Protein AF-A0A0D1YBS2-F1 (afdb_monomer_lite)

Foldseek 3Di:
DDDPPPVQVVQQVVCVVVVHDRDDPVSVCCVQQAAPDDDDALVVLVVVLVVCQVPDDDPDPDPTDDLVRSLVVSVVVQVVSCVRHVDHDDVVSNVVSNPPPPPPDD

pLDDT: mean 77.14, std 15.77, range [35.41, 92.44]

Radius of gyration: 16.99 Å; chains: 1; bounding box: 41×31×46 Å

Structure (mmCIF, N/CA/C/O backbone):
data_AF-A0A0D1YBS2-F1
#
_entry.id   AF-A0A0D1YBS2-F1
#
loop_
_atom_site.group_PDB
_atom_site.id
_atom_site.type_symbol
_atom_site.label_atom_id
_atom_site.label_alt_id
_atom_site.label_comp_id
_atom_site.label_asym_id
_atom_site.label_entity_id
_atom_site.label_seq_id
_atom_site.pdbx_PDB_ins_code
_atom_site.Cartn_x
_atom_site.Cartn_y
_atom_site.Cartn_z
_atom_site.occupancy
_atom_site.B_iso_or_equiv
_atom_site.auth_seq_id
_atom_site.auth_comp_id
_atom_site.auth_asym_id
_atom_site.auth_atom_id
_atom_site.pdbx_PDB_model_num
ATOM 1 N N . MET A 1 1 ? 20.495 -3.369 16.443 1.00 35.50 1 MET A N 1
ATOM 2 C CA . MET A 1 1 ? 19.703 -4.305 15.624 1.00 35.50 1 MET A CA 1
ATOM 3 C C . MET A 1 1 ? 18.260 -4.070 16.032 1.00 35.50 1 MET A C 1
ATOM 5 O O . MET A 1 1 ? 17.973 -4.199 17.212 1.00 35.50 1 MET A O 1
ATOM 9 N N . ARG A 1 2 ? 17.432 -3.505 15.147 1.00 39.69 2 ARG A N 1
ATOM 10 C CA . ARG A 1 2 ? 16.017 -3.227 15.431 1.00 39.69 2 ARG A CA 1
ATOM 11 C C . ARG A 1 2 ? 15.256 -4.412 14.843 1.00 39.69 2 ARG A C 1
ATOM 13 O O . ARG A 1 2 ? 15.431 -4.671 13.655 1.00 39.69 2 ARG A O 1
ATOM 20 N N . GLU A 1 3 ? 14.549 -5.158 15.684 1.00 43.00 3 GLU A N 1
ATOM 21 C CA . GLU A 1 3 ? 13.747 -6.309 15.258 1.00 43.00 3 GLU A CA 1
ATOM 22 C C . GLU A 1 3 ? 12.784 -5.892 14.133 1.00 43.00 3 GLU A C 1
ATOM 24 O O . GLU A 1 3 ? 12.271 -4.763 14.168 1.00 43.00 3 GLU A O 1
ATOM 29 N N . PRO A 1 4 ? 12.565 -6.741 13.115 1.00 45.12 4 PRO A N 1
ATOM 30 C CA . PRO A 1 4 ? 11.567 -6.466 12.094 1.00 45.12 4 PRO A CA 1
ATOM 31 C C . PRO A 1 4 ? 10.196 -6.344 12.765 1.00 45.12 4 PRO A C 1
ATOM 33 O O . PRO A 1 4 ? 9.813 -7.174 13.585 1.00 45.12 4 PRO A O 1
ATOM 36 N N . PHE A 1 5 ? 9.468 -5.278 12.440 1.00 45.84 5 PHE A N 1
ATOM 37 C CA . PHE A 1 5 ? 8.098 -5.093 12.899 1.00 45.84 5 PHE A CA 1
ATOM 38 C C . PHE A 1 5 ? 7.209 -6.126 12.199 1.00 45.84 5 PHE A C 1
ATOM 40 O O . PHE A 1 5 ? 6.779 -5.918 11.066 1.00 45.84 5 PHE A O 1
ATOM 47 N N . ASP A 1 6 ? 6.977 -7.260 12.857 1.00 53.75 6 ASP A N 1
ATOM 48 C CA . ASP A 1 6 ? 5.975 -8.231 12.434 1.00 53.75 6 ASP A CA 1
ATOM 49 C C . ASP A 1 6 ? 4.615 -7.812 13.003 1.00 53.75 6 ASP A C 1
ATOM 51 O O . ASP A 1 6 ? 4.208 -8.210 14.099 1.00 53.75 6 ASP A O 1
ATOM 55 N N . ALA A 1 7 ? 3.920 -6.959 12.246 1.00 53.53 7 ALA A N 1
ATOM 56 C CA . ALA A 1 7 ? 2.583 -6.472 12.577 1.00 53.53 7 ALA A CA 1
ATOM 57 C C . ALA A 1 7 ? 1.600 -7.623 12.867 1.00 53.53 7 ALA A C 1
ATOM 59 O O . ALA A 1 7 ? 0.707 -7.487 13.702 1.00 53.53 7 ALA A O 1
ATOM 60 N N . THR A 1 8 ? 1.795 -8.780 12.223 1.00 56.69 8 THR A N 1
ATOM 61 C CA . THR A 1 8 ? 0.918 -9.942 12.389 1.00 56.69 8 THR A CA 1
ATOM 62 C C . THR A 1 8 ? 1.222 -10.730 13.662 1.00 56.69 8 THR A C 1
ATOM 64 O O . THR A 1 8 ? 0.290 -11.235 14.288 1.00 56.69 8 THR A O 1
ATOM 67 N N . SER A 1 9 ? 2.487 -10.780 14.102 1.00 63.66 9 SER A N 1
ATOM 68 C CA . SER A 1 9 ? 2.861 -11.374 15.397 1.00 63.66 9 SER A CA 1
ATOM 69 C C . SER A 1 9 ? 2.314 -10.549 16.560 1.00 63.66 9 SER A C 1
ATOM 71 O O . SER A 1 9 ? 1.700 -11.101 17.471 1.00 63.66 9 SER A O 1
ATOM 73 N N . SER A 1 10 ? 2.439 -9.218 16.489 1.00 74.12 10 SER A N 1
ATOM 74 C CA . SER A 1 10 ? 1.946 -8.323 17.544 1.00 74.12 10 SER A CA 1
ATOM 75 C C . SER A 1 10 ? 0.423 -8.389 17.706 1.00 74.12 10 SER A C 1
ATOM 77 O O . SER A 1 10 ? -0.065 -8.427 18.833 1.00 74.12 10 SER A O 1
ATOM 79 N N . MET A 1 11 ? -0.337 -8.433 16.604 1.00 79.75 11 MET A N 1
ATOM 80 C CA . MET A 1 11 ? -1.800 -8.535 16.668 1.00 79.75 11 MET A CA 1
ATOM 81 C C . MET A 1 11 ? -2.246 -9.900 17.216 1.00 79.75 11 MET A C 1
ATOM 83 O O . MET A 1 11 ? -3.149 -9.978 18.045 1.00 79.75 11 MET A O 1
ATOM 87 N N . ARG A 1 12 ? -1.584 -10.992 16.814 1.00 84.19 12 ARG A N 1
ATOM 88 C CA . ARG A 1 12 ? -1.882 -12.337 17.334 1.00 84.19 12 ARG A CA 1
ATOM 89 C C . ARG A 1 12 ? -1.609 -12.457 18.831 1.00 84.19 12 ARG A C 1
ATOM 91 O O . ARG A 1 12 ? -2.394 -13.087 19.536 1.00 84.19 12 ARG A O 1
ATOM 98 N N . GLU A 1 13 ? -0.524 -11.858 19.316 1.00 86.38 13 GLU A N 1
ATOM 99 C CA . GLU A 1 13 ? -0.201 -11.816 20.744 1.00 86.38 13 GLU A CA 1
ATOM 100 C C . GLU A 1 13 ? -1.238 -11.018 21.542 1.00 86.38 13 GLU A C 1
ATOM 102 O O . GLU A 1 13 ? -1.677 -11.480 22.594 1.00 86.38 13 GLU A O 1
ATOM 107 N N . GLU A 1 14 ? -1.683 -9.868 21.031 1.00 85.25 14 GLU A N 1
ATOM 108 C CA . GLU A 1 14 ? -2.728 -9.052 21.659 1.00 85.25 14 GLU A CA 1
ATOM 109 C C . GLU A 1 14 ? -4.066 -9.802 21.742 1.00 85.25 14 GLU A C 1
ATOM 111 O O . GLU A 1 14 ? -4.699 -9.845 22.799 1.00 85.25 14 GLU A O 1
ATOM 116 N N . TYR A 1 15 ? -4.483 -10.459 20.657 1.00 89.62 15 TYR A N 1
ATOM 117 C CA . TYR A 1 15 ? -5.702 -11.270 20.651 1.00 89.62 15 TYR A CA 1
ATOM 118 C C . TYR A 1 15 ? -5.592 -12.443 21.633 1.00 89.62 15 TYR A C 1
ATOM 120 O O . TYR A 1 15 ? -6.513 -12.674 22.418 1.00 89.62 15 TYR A O 1
ATOM 128 N N . ALA A 1 16 ? -4.443 -13.124 21.679 1.00 90.06 16 ALA A N 1
ATOM 129 C CA . ALA A 1 16 ? -4.200 -14.205 22.630 1.00 90.06 16 ALA A CA 1
ATOM 130 C C . ALA A 1 16 ? -4.239 -13.727 24.094 1.00 90.06 16 ALA A C 1
ATOM 132 O O . ALA A 1 16 ? -4.839 -14.395 24.937 1.00 90.06 16 ALA A O 1
ATOM 133 N N . GLN A 1 17 ? -3.651 -12.565 24.403 1.00 91.69 17 GLN A N 1
ATOM 134 C CA . GLN A 1 17 ? -3.688 -11.966 25.746 1.00 91.69 17 GLN A CA 1
ATOM 135 C C . GLN A 1 17 ? -5.111 -11.604 26.185 1.00 91.69 17 GLN A C 1
ATOM 137 O O . GLN A 1 17 ? -5.443 -11.729 27.363 1.00 91.69 17 GLN A O 1
ATOM 142 N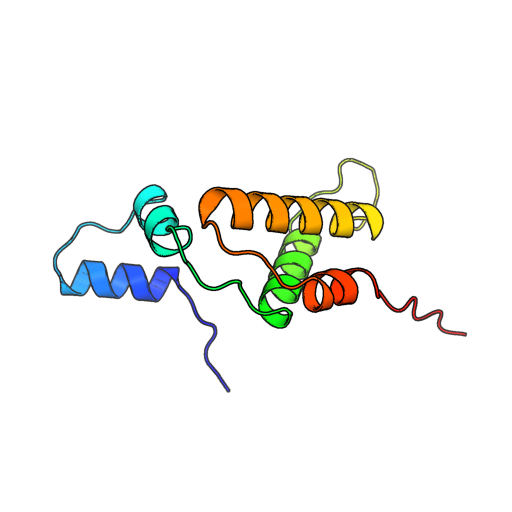 N . ASN A 1 18 ? -5.958 -11.206 25.237 1.00 89.62 18 ASN A N 1
ATOM 143 C CA . ASN A 1 18 ? -7.354 -10.852 25.481 1.00 89.62 18 ASN A CA 1
ATOM 144 C C . ASN A 1 18 ? -8.319 -12.051 25.393 1.00 89.62 18 ASN A C 1
ATOM 146 O O . ASN A 1 18 ? -9.525 -11.878 25.566 1.00 89.62 18 ASN A O 1
ATOM 150 N N . GLY A 1 19 ? -7.817 -13.267 25.137 1.00 90.31 19 GLY A N 1
ATOM 151 C CA . GLY A 1 19 ? -8.643 -14.469 24.979 1.00 90.31 19 GLY A CA 1
ATOM 152 C C . GLY A 1 19 ? -9.531 -14.456 23.729 1.00 90.31 19 GLY A C 1
ATOM 153 O O . GLY A 1 19 ? -10.554 -15.141 23.698 1.00 90.31 19 GLY A O 1
ATOM 154 N N . LEU A 1 20 ? -9.162 -13.667 22.719 1.00 89.25 20 LEU A N 1
ATOM 155 C CA . LEU A 1 20 ? -9.851 -13.559 21.437 1.00 89.25 20 LEU A CA 1
ATOM 156 C C . LEU A 1 20 ? -9.365 -14.647 20.456 1.00 89.25 20 LEU A C 1
ATOM 158 O O . LEU A 1 20 ? -8.230 -15.123 20.570 1.00 89.25 20 LEU A O 1
ATOM 162 N N . PRO A 1 21 ? -10.207 -15.068 19.492 1.00 88.69 21 PRO A N 1
ATOM 163 C CA . PRO A 1 21 ? -9.785 -15.975 18.422 1.00 88.69 21 PRO A CA 1
ATOM 164 C C . PRO A 1 21 ? -8.676 -15.337 17.570 1.00 88.69 21 PRO A C 1
ATOM 166 O O . PRO A 1 21 ? -8.611 -14.121 17.511 1.00 88.69 21 PRO A O 1
ATOM 169 N N . PRO A 1 22 ? -7.803 -16.102 16.894 1.00 87.56 22 PRO A N 1
ATOM 170 C CA . PRO A 1 22 ? -6.776 -15.514 16.038 1.00 87.56 22 PRO A CA 1
ATOM 171 C C . PRO A 1 22 ? -7.385 -14.547 15.009 1.00 87.56 22 PRO A C 1
ATOM 173 O O . PRO A 1 22 ? -8.393 -14.913 14.403 1.00 87.56 22 PRO A O 1
ATOM 176 N N . PRO A 1 23 ? -6.777 -13.367 14.801 1.00 87.94 23 PRO A N 1
ATOM 177 C CA . PRO A 1 23 ? -7.306 -12.363 13.890 1.00 87.94 23 PRO A CA 1
ATOM 178 C C . PRO A 1 23 ? -7.314 -12.883 12.452 1.00 87.94 23 PRO A C 1
ATOM 180 O O . PRO A 1 23 ? -6.357 -13.543 12.017 1.00 87.94 23 PRO A O 1
ATOM 183 N N . ASP A 1 24 ? -8.385 -12.576 11.730 1.00 87.88 24 ASP A N 1
ATOM 184 C CA . ASP A 1 24 ? -8.526 -12.893 10.313 1.00 87.88 24 ASP A CA 1
ATOM 185 C C . ASP A 1 24 ? -8.009 -11.758 9.402 1.00 87.88 24 ASP A C 1
ATOM 187 O O . ASP A 1 24 ? -7.323 -10.827 9.838 1.00 87.88 24 ASP A O 1
ATOM 191 N N . GLU A 1 25 ? -8.235 -11.883 8.091 1.00 83.38 25 GLU A N 1
ATOM 192 C CA . GLU A 1 25 ? -7.782 -10.879 7.121 1.00 83.38 25 GLU A CA 1
ATOM 193 C C . GLU A 1 25 ? -8.517 -9.542 7.259 1.00 83.38 25 GLU A C 1
ATOM 195 O O . GLU A 1 25 ? -7.923 -8.498 6.973 1.00 83.38 25 GLU A O 1
ATOM 200 N N . ASP A 1 26 ? -9.779 -9.557 7.688 1.00 87.00 26 ASP A N 1
ATOM 201 C CA . ASP A 1 26 ? -10.572 -8.345 7.863 1.00 87.00 26 ASP A CA 1
ATOM 202 C C . ASP A 1 26 ? -10.134 -7.611 9.134 1.00 87.00 26 ASP A C 1
ATOM 204 O O . ASP A 1 26 ? -9.926 -6.398 9.089 1.00 87.00 26 ASP A O 1
ATOM 208 N N . ASP A 1 27 ? -9.836 -8.342 10.213 1.00 87.62 27 ASP A N 1
ATOM 209 C CA . ASP A 1 27 ? -9.231 -7.777 11.425 1.00 87.62 27 ASP A CA 1
ATOM 21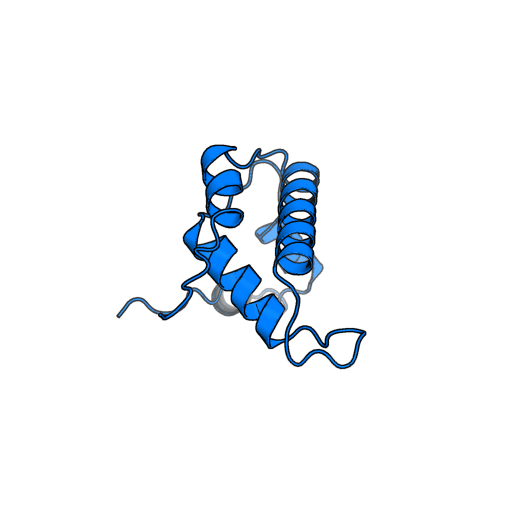0 C C . ASP A 1 27 ? -7.889 -7.087 11.118 1.00 87.62 27 ASP A C 1
ATOM 212 O O . ASP A 1 27 ? -7.625 -5.956 11.545 1.00 87.62 27 ASP A O 1
ATOM 216 N N . ALA A 1 28 ? -7.036 -7.746 10.324 1.00 85.12 28 ALA A N 1
ATOM 217 C CA . ALA A 1 28 ? -5.753 -7.187 9.901 1.00 85.12 28 ALA A CA 1
ATOM 218 C C . ALA A 1 28 ? -5.935 -5.928 9.041 1.00 85.12 28 ALA A C 1
ATOM 220 O O . ALA A 1 28 ? -5.203 -4.941 9.197 1.00 85.12 28 ALA A O 1
ATOM 221 N N . ARG A 1 29 ? -6.911 -5.957 8.126 1.00 84.31 29 ARG A N 1
ATOM 222 C CA . ARG A 1 29 ? -7.247 -4.831 7.253 1.00 84.31 29 ARG A CA 1
ATOM 223 C C . ARG A 1 29 ? -7.721 -3.637 8.067 1.00 84.31 29 ARG A C 1
ATOM 225 O O . ARG A 1 29 ? -7.190 -2.549 7.861 1.00 84.31 29 ARG A O 1
ATOM 232 N N . ASP A 1 30 ? -8.641 -3.827 9.003 1.00 86.44 30 ASP A N 1
ATOM 233 C CA . ASP A 1 30 ? -9.153 -2.751 9.854 1.00 86.44 30 ASP A CA 1
ATOM 234 C C . ASP A 1 30 ? -8.053 -2.145 10.730 1.00 86.44 30 ASP A C 1
ATOM 236 O O . ASP A 1 30 ? -7.996 -0.927 10.923 1.00 86.44 30 ASP A O 1
ATOM 240 N N . GLN A 1 31 ? -7.113 -2.960 11.213 1.00 83.62 31 GLN A N 1
ATOM 241 C CA . GLN A 1 31 ? -5.992 -2.448 11.997 1.00 83.62 31 GLN A CA 1
ATOM 242 C C . GLN A 1 31 ? -5.019 -1.610 11.149 1.00 83.62 31 GLN A C 1
ATOM 244 O O . GLN A 1 31 ? -4.523 -0.577 11.611 1.00 83.62 31 GLN A O 1
ATOM 249 N N . CYS A 1 32 ? -4.747 -2.037 9.913 1.00 81.44 32 CYS A N 1
ATOM 250 C CA . CYS A 1 32 ? -3.716 -1.436 9.062 1.00 81.44 32 CYS A CA 1
ATOM 251 C C . CYS A 1 32 ? -4.238 -0.318 8.143 1.00 81.44 32 CYS A C 1
ATOM 253 O O . CYS A 1 32 ? -3.469 0.560 7.756 1.00 81.44 32 CYS A O 1
ATOM 255 N N . LEU A 1 33 ? -5.521 -0.348 7.777 1.00 85.69 33 LEU A N 1
ATOM 256 C CA . LEU A 1 33 ? -6.128 0.476 6.726 1.00 85.69 33 LEU A CA 1
ATOM 257 C C . LEU A 1 33 ? -7.414 1.178 7.197 1.00 85.69 33 LEU A C 1
ATOM 259 O O . LEU A 1 33 ? -8.361 1.341 6.434 1.00 85.69 33 LEU A O 1
ATOM 263 N N . ARG A 1 34 ? -7.459 1.631 8.452 1.00 87.31 34 ARG A N 1
ATOM 264 C CA . ARG A 1 34 ? -8.555 2.482 8.950 1.00 87.31 34 ARG A CA 1
ATOM 265 C C . ARG A 1 34 ? -8.418 3.945 8.523 1.00 87.31 34 ARG A C 1
ATOM 267 O O . ARG A 1 34 ? -7.345 4.421 8.143 1.00 87.31 34 ARG A O 1
ATOM 274 N N . ALA A 1 35 ? -9.519 4.681 8.644 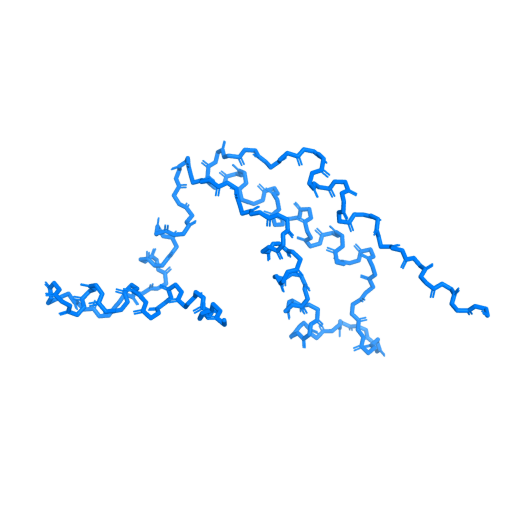1.00 90.06 35 ALA A N 1
ATOM 275 C CA . ALA A 1 35 ? -9.545 6.120 8.417 1.00 90.06 35 ALA A CA 1
ATOM 276 C C . ALA A 1 35 ? -8.507 6.855 9.286 1.00 90.06 35 ALA A C 1
ATOM 278 O O . ALA A 1 35 ? -8.298 6.519 10.456 1.00 90.06 35 ALA A O 1
ATOM 279 N N . SER A 1 36 ? -7.877 7.873 8.704 1.00 87.38 36 SER A N 1
ATOM 280 C CA . SER A 1 36 ? -6.846 8.719 9.313 1.00 87.38 36 SER A CA 1
ATOM 281 C C . SER A 1 36 ? -5.567 7.983 9.729 1.00 87.38 36 SER A C 1
ATOM 283 O O . SER A 1 36 ? -4.805 8.493 10.554 1.00 87.38 36 SER A O 1
ATOM 285 N N . MET A 1 37 ? -5.302 6.792 9.181 1.00 86.75 37 MET A N 1
ATOM 286 C CA . MET A 1 37 ? -4.013 6.128 9.381 1.00 86.75 37 MET A CA 1
ATOM 287 C C . MET A 1 37 ? -2.883 6.963 8.795 1.00 86.75 37 MET A C 1
ATOM 289 O O . MET A 1 37 ? -2.989 7.477 7.683 1.00 86.75 37 MET A O 1
ATOM 293 N N . ALA A 1 38 ? -1.789 7.088 9.546 1.00 86.94 38 ALA A N 1
ATOM 294 C CA . ALA A 1 38 ? -0.608 7.791 9.073 1.00 86.94 38 ALA A CA 1
ATOM 295 C C . ALA A 1 38 ? -0.057 7.115 7.811 1.00 86.94 38 ALA A C 1
ATOM 297 O O . ALA A 1 38 ? 0.011 5.885 7.739 1.00 86.94 38 ALA A O 1
ATOM 298 N N . ALA A 1 39 ? 0.348 7.929 6.837 1.00 85.31 39 ALA A N 1
ATOM 299 C CA . ALA A 1 39 ? 1.038 7.439 5.658 1.00 85.31 39 ALA A CA 1
ATOM 300 C C . ALA A 1 39 ? 2.319 6.686 6.068 1.00 85.31 39 ALA A C 1
ATOM 302 O O . ALA A 1 39 ? 3.035 7.141 6.968 1.00 85.31 39 ALA A O 1
ATOM 303 N N . PRO A 1 40 ? 2.618 5.539 5.437 1.00 85.25 40 PRO A N 1
ATOM 304 C CA . PRO A 1 40 ? 3.882 4.852 5.653 1.00 85.25 40 PRO A CA 1
ATOM 305 C C . PRO A 1 40 ? 5.037 5.711 5.142 1.00 85.25 40 PRO A C 1
ATOM 307 O O . PRO A 1 40 ? 4.929 6.346 4.094 1.00 85.25 40 PRO A O 1
ATOM 310 N N . ASP A 1 41 ? 6.163 5.683 5.855 1.00 85.81 41 ASP A N 1
ATOM 311 C CA . ASP A 1 41 ? 7.349 6.417 5.426 1.00 85.81 41 ASP A CA 1
ATOM 312 C C . ASP A 1 41 ? 7.940 5.858 4.119 1.00 85.81 41 ASP A C 1
ATOM 314 O O . ASP A 1 41 ? 7.740 4.701 3.722 1.00 85.81 41 ASP A O 1
ATOM 318 N N . LEU A 1 42 ? 8.732 6.690 3.445 1.00 83.31 42 LEU A N 1
ATOM 319 C CA . LEU A 1 42 ? 9.356 6.334 2.175 1.00 83.31 42 LEU A CA 1
ATOM 320 C C . LEU A 1 42 ? 10.224 5.064 2.248 1.00 83.31 42 LEU A C 1
ATOM 322 O O . LEU A 1 42 ? 10.332 4.325 1.265 1.00 83.31 42 LEU A O 1
ATOM 326 N N . ALA A 1 43 ? 10.875 4.801 3.383 1.00 85.75 43 ALA A N 1
ATOM 327 C CA . ALA A 1 43 ? 11.705 3.611 3.547 1.00 85.75 43 ALA A CA 1
ATOM 328 C C . ALA A 1 43 ? 10.845 2.339 3.528 1.00 85.75 43 ALA A C 1
ATOM 330 O O . ALA A 1 43 ? 11.191 1.372 2.846 1.00 85.75 43 ALA A O 1
ATOM 331 N N . THR A 1 44 ? 9.702 2.379 4.207 1.00 87.06 44 THR A N 1
ATOM 332 C CA . THR A 1 44 ? 8.704 1.311 4.258 1.00 87.06 44 THR A CA 1
ATOM 333 C C . THR A 1 44 ? 8.126 1.048 2.873 1.00 87.06 44 THR A C 1
ATOM 335 O O . THR A 1 44 ? 8.117 -0.098 2.420 1.00 87.06 44 THR A O 1
ATOM 338 N N . VAL A 1 45 ? 7.756 2.101 2.138 1.00 85.94 45 VAL A N 1
ATOM 339 C CA . VAL A 1 45 ? 7.258 1.966 0.758 1.00 85.94 45 VAL A CA 1
ATOM 340 C C . VAL A 1 45 ? 8.324 1.357 -0.164 1.00 85.94 45 VAL A C 1
ATOM 342 O O . VAL A 1 45 ? 8.029 0.458 -0.950 1.00 85.94 45 VAL A O 1
ATOM 345 N N . LYS A 1 46 ? 9.596 1.758 -0.034 1.00 85.44 46 LYS A N 1
ATOM 346 C CA . LYS A 1 46 ? 10.707 1.158 -0.799 1.00 85.44 46 LYS A CA 1
ATOM 347 C C . LYS A 1 46 ? 10.921 -0.321 -0.470 1.00 85.44 46 LYS A C 1
ATOM 349 O O . LYS A 1 46 ? 11.257 -1.095 -1.364 1.00 85.44 46 LYS A O 1
ATOM 354 N N . VAL A 1 47 ? 10.751 -0.729 0.789 1.00 88.38 47 VAL A N 1
ATOM 355 C CA . VAL A 1 47 ? 10.821 -2.146 1.182 1.00 88.38 47 VAL A CA 1
ATOM 356 C C . VAL A 1 47 ? 9.662 -2.930 0.570 1.00 88.38 47 VAL A C 1
ATOM 358 O O . VAL A 1 47 ? 9.910 -3.977 -0.026 1.00 88.38 47 VAL A O 1
ATOM 361 N N . PHE A 1 48 ? 8.439 -2.397 0.626 1.00 86.25 48 PHE A N 1
ATOM 362 C CA . PHE A 1 48 ? 7.275 -3.002 -0.022 1.00 86.25 48 PHE A CA 1
ATOM 363 C C . PHE A 1 48 ? 7.497 -3.199 -1.526 1.00 86.25 48 PHE A C 1
ATOM 365 O O . PHE A 1 48 ? 7.309 -4.301 -2.030 1.00 86.25 48 PHE A O 1
ATOM 372 N N . LEU A 1 49 ? 7.979 -2.178 -2.241 1.00 86.56 49 LEU A N 1
ATOM 373 C CA . LEU A 1 49 ? 8.224 -2.280 -3.683 1.00 86.56 49 LEU A CA 1
ATOM 374 C C . LEU A 1 49 ? 9.332 -3.283 -4.030 1.00 86.56 49 LEU A C 1
ATOM 376 O O . LEU A 1 49 ? 9.215 -3.992 -5.027 1.00 86.56 49 LEU A O 1
ATOM 380 N N . ARG A 1 50 ? 10.386 -3.399 -3.208 1.00 85.62 50 ARG A N 1
ATOM 381 C CA . ARG A 1 50 ? 11.412 -4.447 -3.377 1.00 85.62 50 ARG A CA 1
ATOM 382 C C . ARG A 1 50 ? 10.834 -5.840 -3.160 1.00 85.62 50 ARG A C 1
ATOM 384 O O . ARG A 1 50 ? 11.129 -6.743 -3.937 1.00 85.62 50 ARG A O 1
ATOM 391 N N . PHE A 1 51 ? 10.014 -6.004 -2.123 1.00 85.00 51 PHE A N 1
ATOM 392 C CA . PHE A 1 51 ? 9.330 -7.262 -1.853 1.00 85.00 51 PHE A CA 1
ATOM 393 C C . PHE A 1 51 ? 8.393 -7.633 -3.008 1.00 85.00 51 PHE A C 1
ATOM 395 O O . PHE A 1 51 ? 8.484 -8.7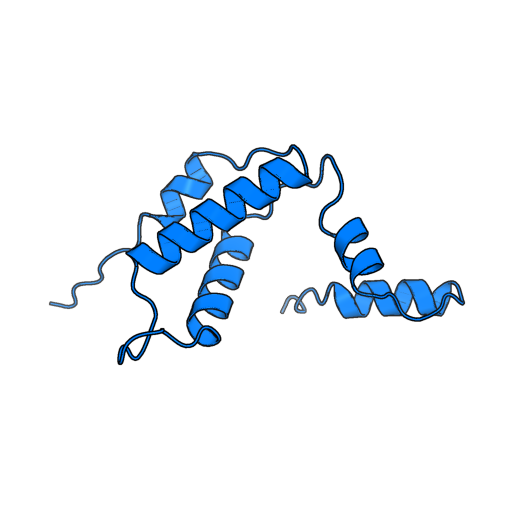46 -3.527 1.00 85.00 51 PHE A O 1
ATOM 402 N N . TYR A 1 52 ? 7.577 -6.683 -3.476 1.00 84.56 52 TYR A N 1
ATOM 403 C CA . TYR A 1 52 ? 6.721 -6.849 -4.647 1.00 84.56 52 TYR A CA 1
ATOM 404 C C . TYR A 1 52 ? 7.549 -7.277 -5.858 1.00 84.56 52 TYR A C 1
ATOM 406 O O . TYR A 1 52 ? 7.264 -8.310 -6.442 1.00 84.56 52 TYR A O 1
ATOM 414 N N . ALA A 1 53 ? 8.641 -6.572 -6.168 1.00 84.31 53 ALA A N 1
ATOM 415 C CA . ALA A 1 53 ? 9.504 -6.915 -7.294 1.00 84.31 53 ALA A CA 1
ATOM 416 C C . ALA A 1 53 ? 10.098 -8.331 -7.200 1.00 84.31 53 ALA A C 1
ATOM 418 O O . ALA A 1 53 ? 10.225 -9.012 -8.213 1.00 84.31 53 ALA A O 1
ATOM 419 N N . SER A 1 54 ? 10.455 -8.772 -5.988 1.00 83.00 54 SER A N 1
ATOM 420 C CA . SER A 1 54 ? 11.042 -10.097 -5.744 1.00 83.00 54 SER A CA 1
ATOM 421 C C . SER A 1 54 ? 10.039 -11.253 -5.783 1.00 83.00 54 SER A C 1
ATOM 423 O O . SER A 1 54 ? 10.436 -12.396 -5.992 1.00 83.00 54 SER A O 1
ATOM 425 N N . THR A 1 55 ? 8.756 -10.969 -5.552 1.00 83.06 55 THR A N 1
ATOM 426 C CA . THR A 1 55 ? 7.696 -11.985 -5.439 1.00 83.06 55 THR A CA 1
ATOM 427 C C . THR A 1 55 ? 6.744 -11.980 -6.627 1.00 83.06 55 THR A C 1
ATOM 429 O O . THR A 1 55 ? 6.111 -12.996 -6.913 1.00 83.06 55 THR A O 1
ATOM 432 N N . SER A 1 56 ? 6.651 -10.862 -7.346 1.00 78.50 56 SER A N 1
ATOM 433 C CA . SER A 1 56 ? 5.855 -10.748 -8.556 1.00 78.50 56 SER A CA 1
ATOM 434 C C . SER A 1 56 ? 6.475 -11.591 -9.661 1.00 78.50 56 SER A C 1
ATOM 436 O O . SER A 1 56 ? 7.653 -11.433 -9.981 1.00 78.50 56 SER A O 1
ATOM 438 N N . GLN A 1 57 ? 5.670 -12.450 -10.277 1.00 72.12 57 GLN A N 1
ATOM 439 C CA . GLN A 1 57 ? 6.048 -13.115 -11.515 1.00 72.12 57 GLN A CA 1
ATOM 440 C C . GLN A 1 57 ? 5.730 -12.167 -12.676 1.00 72.12 57 GLN A C 1
ATOM 442 O O . GLN A 1 57 ? 4.557 -11.835 -12.876 1.00 72.12 57 GLN A O 1
ATOM 447 N N . PRO A 1 58 ? 6.732 -11.672 -13.417 1.00 66.94 58 PRO A N 1
ATOM 448 C CA . PRO A 1 58 ? 6.465 -10.872 -14.601 1.00 66.94 58 PRO A CA 1
ATOM 449 C C . PRO A 1 58 ? 5.665 -11.697 -15.622 1.00 66.94 58 PRO A C 1
ATOM 451 O O . PRO A 1 58 ? 5.931 -12.873 -15.844 1.00 66.94 58 PRO A O 1
ATOM 454 N N . LEU A 1 59 ? 4.662 -11.064 -16.238 1.00 64.44 59 LEU A N 1
ATOM 455 C CA . LEU A 1 59 ? 3.793 -11.684 -17.252 1.00 64.44 59 LEU A CA 1
ATOM 456 C C . LEU A 1 59 ? 4.523 -12.027 -18.562 1.00 64.44 59 LEU A C 1
ATOM 458 O O . LEU A 1 59 ? 4.030 -12.832 -19.346 1.00 64.44 59 LEU A O 1
ATOM 462 N N . PHE A 1 60 ? 5.668 -11.394 -18.806 1.00 63.66 60 PHE A N 1
ATOM 463 C CA . PHE A 1 60 ? 6.534 -11.622 -19.962 1.00 63.66 60 PHE A CA 1
ATOM 464 C C . PHE A 1 60 ? 7.843 -12.265 -19.493 1.00 63.66 60 PHE A C 1
ATOM 466 O O . PHE A 1 60 ? 8.154 -12.169 -18.308 1.00 63.66 60 PHE A O 1
ATOM 473 N N . ASP A 1 61 ? 8.636 -12.829 -20.414 1.00 63.22 61 ASP A N 1
ATOM 474 C CA . ASP A 1 61 ? 9.929 -13.519 -20.172 1.00 63.22 61 ASP A CA 1
ATOM 475 C C . ASP A 1 61 ? 11.039 -12.646 -19.527 1.00 63.22 61 ASP A C 1
ATOM 477 O O . ASP A 1 61 ? 12.231 -12.948 -19.602 1.00 63.22 61 ASP A O 1
ATOM 481 N N . ALA A 1 62 ? 10.681 -11.525 -18.908 1.00 62.38 62 ALA A N 1
ATOM 482 C CA . ALA A 1 62 ? 11.572 -10.722 -18.103 1.00 62.38 62 ALA A CA 1
ATOM 483 C C . ALA A 1 62 ? 11.950 -11.463 -16.812 1.00 62.38 62 ALA A C 1
ATOM 485 O O . ALA A 1 62 ? 11.141 -12.140 -16.190 1.00 62.38 62 ALA A O 1
ATOM 486 N N . VAL A 1 63 ? 13.193 -11.283 -16.370 1.00 65.69 63 VAL A N 1
ATOM 487 C CA . VAL A 1 63 ? 13.677 -11.822 -15.087 1.00 65.69 63 VAL A CA 1
ATOM 488 C C . VAL A 1 63 ? 13.161 -10.988 -13.902 1.00 65.69 63 VAL A C 1
ATOM 490 O O . VAL A 1 63 ? 13.105 -11.471 -12.775 1.00 65.69 63 VAL A O 1
ATOM 493 N N . SER A 1 64 ? 12.766 -9.735 -14.148 1.00 67.25 64 SER A N 1
ATOM 494 C CA . SER A 1 64 ? 12.296 -8.791 -13.133 1.00 67.25 64 SER A CA 1
ATOM 495 C C . SER A 1 64 ? 11.290 -7.788 -13.713 1.00 67.25 64 SER A C 1
ATOM 497 O O . SER A 1 64 ? 11.337 -7.507 -14.915 1.00 67.25 64 SER A O 1
ATOM 499 N N . PRO A 1 65 ? 10.418 -7.186 -12.883 1.00 77.12 65 PRO A N 1
ATOM 500 C CA . PRO A 1 65 ? 9.562 -6.077 -13.305 1.00 77.12 65 PRO A CA 1
ATOM 501 C C . PRO A 1 65 ? 10.371 -4.886 -13.837 1.00 77.12 65 PRO A C 1
ATOM 503 O O . PRO A 1 65 ? 11.476 -4.608 -13.367 1.00 77.12 65 PRO A O 1
ATOM 506 N N . THR A 1 66 ? 9.816 -4.159 -14.808 1.00 82.56 66 THR A N 1
ATOM 507 C CA . THR A 1 66 ? 10.420 -2.921 -15.325 1.00 82.56 66 THR A CA 1
ATOM 508 C C . THR A 1 66 ? 10.229 -1.767 -14.342 1.00 82.56 66 THR A C 1
ATOM 510 O O . THR A 1 66 ? 9.276 -1.766 -13.558 1.00 82.56 66 THR A O 1
ATOM 513 N N . THR A 1 67 ? 11.080 -0.740 -14.419 1.00 81.38 67 THR A N 1
ATOM 514 C CA . THR A 1 67 ? 10.931 0.485 -13.613 1.00 81.38 67 THR A CA 1
ATOM 515 C C . THR A 1 67 ? 9.539 1.103 -13.762 1.00 81.38 67 THR A C 1
ATOM 517 O O . THR A 1 67 ? 8.903 1.404 -12.756 1.00 8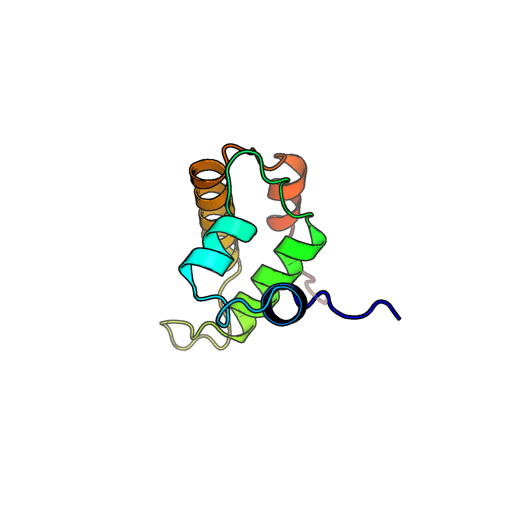1.38 67 THR A O 1
ATOM 520 N N . ASP A 1 68 ? 9.020 1.191 -14.989 1.00 82.62 68 ASP A N 1
ATOM 521 C CA . ASP A 1 68 ? 7.686 1.741 -15.270 1.00 82.62 68 ASP A CA 1
ATOM 522 C C . ASP A 1 68 ? 6.567 0.924 -14.608 1.00 82.62 68 ASP A C 1
ATOM 524 O O . ASP A 1 68 ? 5.592 1.481 -14.094 1.00 82.62 68 ASP A O 1
ATOM 528 N N . SER A 1 69 ? 6.711 -0.406 -14.570 1.00 82.62 69 SER A N 1
ATOM 529 C CA . SER A 1 69 ? 5.744 -1.272 -13.891 1.00 82.62 69 SER A CA 1
ATOM 530 C C . SER A 1 69 ? 5.775 -1.075 -12.373 1.00 82.62 69 SER A C 1
ATOM 532 O O . SER A 1 69 ? 4.720 -0.970 -11.753 1.00 82.62 69 SER A O 1
ATOM 534 N N . LEU A 1 70 ? 6.961 -0.925 -11.774 1.00 84.25 70 LEU A N 1
ATOM 535 C CA . LEU A 1 70 ? 7.102 -0.644 -10.342 1.00 84.25 70 LEU A CA 1
ATOM 536 C C . LEU A 1 70 ? 6.562 0.740 -9.978 1.00 84.25 70 LEU A C 1
ATOM 538 O O . LEU A 1 70 ? 5.899 0.884 -8.954 1.00 84.25 70 LEU A O 1
ATOM 542 N N . GLN A 1 71 ? 6.785 1.737 -10.834 1.00 86.00 71 GLN A N 1
ATOM 543 C CA . GLN A 1 71 ? 6.201 3.068 -10.692 1.00 86.00 71 GLN A CA 1
ATOM 544 C C . GLN A 1 71 ? 4.670 3.018 -10.761 1.00 86.00 71 GLN A C 1
ATOM 546 O O . GLN A 1 71 ? 4.001 3.616 -9.923 1.00 86.00 71 GLN A O 1
ATOM 551 N N . THR A 1 72 ? 4.108 2.264 -11.706 1.00 87.50 72 THR A N 1
ATOM 552 C CA . THR A 1 72 ? 2.651 2.098 -11.823 1.00 87.50 72 THR A CA 1
ATOM 553 C C . THR A 1 72 ? 2.059 1.450 -10.569 1.00 87.50 72 THR A C 1
ATOM 555 O O . THR A 1 72 ? 1.050 1.916 -10.045 1.00 87.50 72 THR A O 1
ATOM 558 N N . ILE A 1 73 ? 2.713 0.412 -10.042 1.00 87.88 73 ILE A N 1
ATOM 559 C CA . ILE A 1 73 ? 2.290 -0.253 -8.804 1.00 87.88 73 ILE A CA 1
ATOM 560 C C . ILE A 1 73 ? 2.394 0.684 -7.597 1.00 87.88 73 ILE A C 1
ATOM 562 O O . ILE A 1 73 ? 1.494 0.690 -6.758 1.00 87.88 73 ILE A O 1
ATOM 566 N N . ALA A 1 74 ? 3.441 1.509 -7.518 1.00 87.75 74 ALA A N 1
ATOM 567 C CA . ALA A 1 74 ? 3.568 2.519 -6.471 1.00 87.75 74 ALA A CA 1
ATOM 568 C C . ALA A 1 74 ? 2.417 3.539 -6.519 1.00 87.75 74 ALA A C 1
ATOM 570 O O . ALA A 1 74 ? 1.821 3.839 -5.488 1.00 87.75 74 ALA A O 1
ATOM 571 N N . GLU A 1 75 ? 2.047 4.016 -7.710 1.00 88.94 75 GLU A N 1
ATOM 572 C CA . GLU A 1 75 ? 0.916 4.937 -7.879 1.00 88.94 75 GLU A CA 1
ATOM 573 C C . GLU A 1 75 ? -0.415 4.311 -7.455 1.00 88.94 75 GLU A C 1
ATOM 575 O O . GLU A 1 75 ? -1.218 4.953 -6.776 1.00 88.94 75 GLU A O 1
ATOM 580 N N . TRP A 1 76 ? -0.648 3.043 -7.801 1.00 90.38 76 TRP A N 1
ATOM 581 C CA . TRP A 1 76 ? -1.844 2.323 -7.362 1.00 90.38 76 TRP A CA 1
ATOM 582 C C . TRP A 1 76 ? -1.872 2.106 -5.855 1.00 90.38 76 TRP A C 1
ATOM 584 O O . TRP A 1 76 ? -2.926 2.265 -5.241 1.00 90.38 76 TRP A O 1
ATOM 594 N N . PHE A 1 77 ? -0.724 1.796 -5.251 1.00 89.38 77 PHE A N 1
ATOM 595 C CA . PHE A 1 77 ? -0.597 1.718 -3.802 1.00 89.38 77 PHE A CA 1
ATOM 596 C C . PHE A 1 77 ? -0.971 3.055 -3.150 1.00 89.38 77 PHE A C 1
ATOM 598 O O . PHE A 1 77 ? -1.804 3.080 -2.247 1.00 89.38 77 PHE A O 1
ATOM 605 N N . PHE A 1 78 ? -0.428 4.170 -3.643 1.00 88.81 78 PHE A N 1
ATOM 606 C CA . PHE A 1 78 ? -0.722 5.496 -3.105 1.00 88.81 78 PHE A CA 1
ATOM 607 C C . PHE A 1 78 ? -2.189 5.890 -3.260 1.00 88.81 78 PHE A C 1
ATOM 609 O O . PHE A 1 78 ? -2.820 6.310 -2.292 1.00 88.81 78 PHE A O 1
ATOM 616 N N . ALA A 1 79 ? -2.753 5.717 -4.456 1.00 89.69 79 ALA A N 1
ATOM 617 C CA . ALA A 1 79 ? -4.155 6.017 -4.716 1.00 89.69 79 ALA A CA 1
ATOM 618 C C . ALA A 1 79 ? -5.086 5.156 -3.850 1.00 89.69 79 ALA A C 1
ATOM 620 O O . ALA A 1 79 ? -6.037 5.673 -3.265 1.00 89.69 79 ALA A O 1
ATOM 621 N N . GLY A 1 80 ? -4.791 3.859 -3.727 1.00 90.94 80 GLY A N 1
ATOM 622 C CA . GLY A 1 80 ? -5.543 2.939 -2.880 1.00 90.94 80 GLY A CA 1
ATOM 623 C C . GLY A 1 80 ? -5.463 3.316 -1.402 1.00 90.94 80 GLY A C 1
ATOM 624 O O . GLY A 1 80 ? -6.494 3.398 -0.738 1.00 90.94 80 GLY A O 1
ATOM 625 N N . PHE A 1 81 ? -4.263 3.615 -0.900 1.00 90.75 81 PHE A N 1
ATOM 626 C CA . PHE A 1 81 ? -4.057 4.010 0.491 1.00 90.75 81 PHE A CA 1
ATOM 627 C C . PHE A 1 81 ? -4.816 5.292 0.834 1.00 90.75 81 PHE A C 1
ATOM 629 O O . PHE A 1 81 ? -5.535 5.326 1.831 1.00 90.75 81 PHE A O 1
ATOM 636 N N . THR A 1 82 ? -4.720 6.327 -0.004 1.00 91.12 82 THR A N 1
ATOM 637 C CA . THR A 1 82 ? -5.457 7.579 0.204 1.00 91.12 82 THR A CA 1
ATOM 638 C C . THR A 1 82 ? -6.965 7.371 0.098 1.00 91.12 82 THR A C 1
ATOM 640 O O . THR A 1 82 ? -7.705 7.924 0.904 1.00 91.12 82 THR A O 1
ATOM 643 N N . ASN A 1 83 ? -7.441 6.539 -0.830 1.00 92.44 83 ASN A N 1
ATOM 644 C CA . ASN A 1 83 ? -8.870 6.251 -0.953 1.00 92.44 83 ASN A CA 1
ATOM 645 C C . ASN A 1 83 ? -9.438 5.524 0.278 1.00 92.44 83 ASN A C 1
ATOM 647 O O . ASN A 1 83 ? -10.571 5.779 0.672 1.00 92.44 83 ASN A O 1
ATOM 651 N N . VAL A 1 84 ? -8.662 4.619 0.880 1.00 90.94 84 VAL A N 1
ATOM 652 C CA . VAL A 1 84 ? -9.110 3.816 2.026 1.00 90.94 84 VAL A CA 1
ATOM 653 C C . VAL A 1 84 ? -8.947 4.567 3.350 1.00 90.94 84 VAL A C 1
ATOM 655 O O . VAL A 1 84 ? -9.841 4.542 4.191 1.00 90.94 84 VAL A O 1
ATOM 658 N N . THR A 1 85 ? -7.825 5.260 3.542 1.00 91.25 85 THR A N 1
ATOM 659 C CA . THR A 1 85 ? -7.500 5.907 4.823 1.00 91.25 85 THR A CA 1
ATOM 660 C C . THR A 1 85 ? -7.881 7.386 4.864 1.00 91.25 85 THR A C 1
ATOM 662 O O . THR A 1 85 ? -7.996 7.956 5.944 1.00 91.25 85 THR A O 1
ATOM 665 N N . GLY A 1 86 ? -8.075 8.035 3.714 1.00 90.69 86 GLY A N 1
ATOM 666 C CA . GLY A 1 86 ? -8.247 9.488 3.619 1.00 90.69 86 GLY A CA 1
ATOM 667 C C . GLY A 1 86 ? -6.956 10.284 3.846 1.00 90.69 86 GLY A C 1
ATOM 668 O O . GLY A 1 86 ? -6.995 11.513 3.827 1.00 90.69 86 GLY A O 1
ATOM 669 N N . THR A 1 87 ? -5.819 9.615 4.054 1.00 88.81 87 THR A N 1
ATOM 670 C CA . THR A 1 87 ? -4.526 10.263 4.285 1.00 88.81 87 THR A CA 1
ATOM 671 C C . THR A 1 87 ? -3.772 10.416 2.970 1.00 88.81 87 THR A C 1
ATOM 673 O O . THR A 1 87 ? -3.501 9.439 2.263 1.00 88.81 87 THR A O 1
ATOM 676 N N . GLU A 1 88 ? -3.420 11.654 2.629 1.00 86.25 88 GLU A N 1
ATOM 677 C CA . GLU A 1 88 ? -2.569 11.934 1.476 1.00 86.25 88 GLU A CA 1
ATOM 678 C C . GLU A 1 88 ? -1.108 11.597 1.775 1.00 86.25 88 GLU A C 1
ATOM 680 O O . GLU A 1 88 ? -0.600 11.833 2.870 1.00 86.25 88 GLU A O 1
ATOM 685 N N . ILE A 1 89 ? -0.426 11.062 0.767 1.00 81.81 89 ILE A N 1
ATOM 686 C CA . ILE A 1 89 ? 1.012 10.799 0.813 1.00 81.81 89 ILE A CA 1
ATOM 687 C C . ILE A 1 89 ? 1.723 11.986 0.172 1.00 81.81 89 ILE A C 1
ATOM 689 O O . ILE A 1 89 ? 1.381 12.385 -0.949 1.00 81.81 89 ILE A O 1
ATOM 693 N N . GLU A 1 90 ? 2.702 12.556 0.877 1.00 79.38 90 GLU A N 1
ATOM 694 C CA . GLU A 1 90 ? 3.367 13.784 0.452 1.00 79.38 90 GLU A CA 1
ATOM 695 C C . GLU A 1 90 ? 4.007 13.634 -0.937 1.00 79.38 90 GLU A C 1
ATOM 697 O O . GLU A 1 90 ? 4.720 12.675 -1.239 1.00 79.38 90 GLU A O 1
ATOM 702 N N . ASN A 1 91 ? 3.805 14.635 -1.799 1.00 75.75 91 ASN A N 1
ATOM 703 C CA . ASN A 1 91 ? 4.299 14.616 -3.181 1.00 75.75 91 ASN A CA 1
ATOM 704 C C . ASN A 1 91 ? 5.830 14.448 -3.263 1.00 75.75 91 ASN A C 1
ATOM 706 O O . ASN A 1 91 ? 6.346 13.790 -4.168 1.00 75.75 91 ASN A O 1
ATOM 710 N N . LYS A 1 92 ? 6.563 14.985 -2.282 1.00 74.75 92 LYS A N 1
ATOM 711 C CA . LYS A 1 92 ? 8.015 14.820 -2.190 1.00 74.75 92 LYS A CA 1
ATOM 712 C C . LYS A 1 92 ? 8.410 13.347 -2.047 1.00 74.75 92 LYS A C 1
ATOM 714 O O . LYS A 1 92 ? 9.302 12.891 -2.756 1.00 74.75 92 LYS A O 1
ATOM 719 N N . GLU A 1 93 ? 7.720 12.599 -1.191 1.00 69.81 93 GLU A N 1
ATOM 720 C CA . GLU A 1 93 ? 7.977 11.170 -0.985 1.00 69.81 93 GLU A CA 1
ATOM 721 C C . GLU A 1 93 ? 7.623 10.357 -2.235 1.00 69.81 93 GLU A C 1
ATOM 723 O O . GLU A 1 93 ? 8.381 9.473 -2.635 1.00 69.81 93 GLU A O 1
ATOM 728 N N . ARG A 1 94 ? 6.531 10.724 -2.920 1.00 72.31 94 ARG A N 1
ATOM 729 C CA . ARG A 1 94 ? 6.145 10.131 -4.212 1.00 72.31 94 ARG A CA 1
ATOM 730 C C . ARG A 1 94 ? 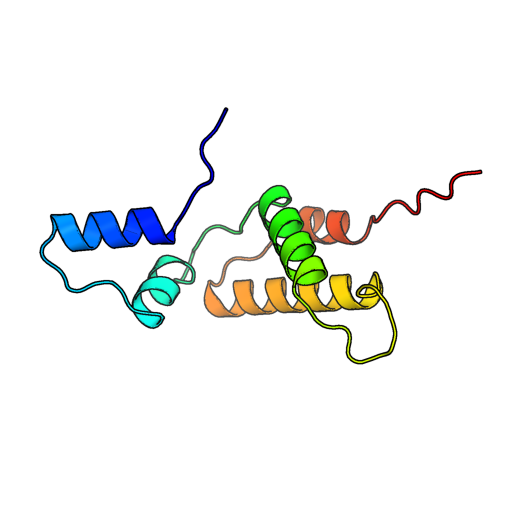7.220 10.360 -5.276 1.00 72.31 94 ARG A C 1
ATOM 732 O O . ARG A 1 94 ? 7.641 9.425 -5.948 1.00 72.31 94 ARG A O 1
ATOM 739 N N . SER A 1 95 ? 7.724 11.590 -5.375 1.00 73.69 95 SER A N 1
ATOM 740 C CA . SER A 1 95 ? 8.745 11.990 -6.351 1.00 73.69 95 SER A CA 1
ATOM 741 C C . SER A 1 95 ? 10.083 11.266 -6.159 1.00 73.69 95 SER A C 1
ATOM 743 O O . SER A 1 95 ? 10.784 10.981 -7.131 1.00 73.69 95 SER A O 1
ATOM 745 N N . GLU A 1 96 ? 10.439 10.919 -4.920 1.00 73.56 96 GLU A N 1
ATOM 746 C CA . GLU A 1 96 ? 11.661 10.166 -4.617 1.00 73.56 96 GLU A CA 1
ATOM 747 C C . GLU A 1 96 ? 11.612 8.691 -5.052 1.00 73.56 96 GLU A C 1
ATOM 749 O O . GLU A 1 96 ? 12.666 8.056 -5.143 1.00 73.56 96 GLU A O 1
ATOM 754 N N . LEU A 1 97 ? 10.432 8.133 -5.342 1.00 66.69 97 LEU A N 1
ATOM 755 C CA . LEU A 1 97 ? 10.322 6.799 -5.945 1.00 66.69 97 LEU A CA 1
ATOM 756 C C . LEU A 1 97 ? 10.630 6.801 -7.444 1.00 66.69 97 LEU A C 1
ATOM 758 O O . LEU A 1 97 ? 11.088 5.787 -7.967 1.00 66.69 97 LEU A O 1
ATOM 762 N N . TYR A 1 98 ? 10.431 7.932 -8.123 1.00 67.06 98 TYR A N 1
ATOM 763 C CA . TYR A 1 98 ? 10.678 8.068 -9.564 1.00 67.06 98 TYR A CA 1
ATOM 764 C C . TYR A 1 98 ? 12.143 8.365 -9.888 1.00 67.06 98 TYR A C 1
ATOM 766 O O . TYR A 1 98 ? 12.596 8.130 -11.006 1.00 67.06 98 TYR A O 1
ATOM 774 N N . TYR A 1 99 ? 12.926 8.799 -8.898 1.00 63.59 99 TYR A N 1
ATOM 775 C CA . TYR A 1 99 ? 14.381 8.883 -9.002 1.00 63.59 99 TYR A CA 1
ATOM 776 C C . TYR A 1 99 ? 15.035 7.516 -8.749 1.00 63.59 99 TYR A C 1
ATOM 778 O O . TYR A 1 99 ? 15.812 7.325 -7.811 1.00 63.59 99 TYR A O 1
ATOM 786 N N . VAL A 1 100 ? 14.774 6.550 -9.629 1.00 52.44 100 VAL A N 1
ATOM 787 C CA . VAL A 1 100 ? 15.678 5.406 -9.774 1.00 52.44 100 VAL A CA 1
ATOM 788 C C . VAL A 1 100 ? 16.915 5.939 -10.486 1.00 52.44 100 VAL A C 1
ATOM 790 O O . VAL A 1 100 ? 16.887 6.204 -11.686 1.00 52.44 100 VAL A O 1
ATOM 793 N N . ARG A 1 101 ? 18.010 6.163 -9.744 1.00 43.50 101 ARG A N 1
ATOM 794 C CA . ARG A 1 101 ? 19.314 6.395 -10.375 1.00 43.50 101 ARG A CA 1
ATOM 795 C C . ARG A 1 101 ? 19.575 5.201 -11.283 1.00 43.50 101 ARG A C 1
ATOM 797 O O . ARG A 1 101 ? 19.811 4.098 -10.799 1.00 43.50 101 ARG A O 1
ATOM 804 N N . VAL A 1 102 ? 19.545 5.441 -12.588 1.00 39.41 102 VAL A N 1
ATOM 805 C CA . VAL A 1 102 ? 20.255 4.605 -13.544 1.00 39.41 102 VAL A CA 1
ATOM 806 C C . VAL A 1 102 ? 21.719 4.739 -13.147 1.00 39.41 102 VAL A C 1
ATOM 808 O O . VAL A 1 102 ? 22.394 5.691 -13.531 1.00 39.41 102 VAL A O 1
ATOM 811 N N . SER A 1 103 ? 22.200 3.841 -12.290 1.00 39.03 103 SER A N 1
ATOM 812 C CA . SER A 1 103 ? 23.628 3.578 -12.203 1.00 39.03 103 SER A CA 1
ATOM 813 C C . SER A 1 103 ? 23.991 2.906 -13.519 1.00 39.03 103 SER A C 1
ATOM 815 O O . SER A 1 103 ? 24.010 1.685 -13.627 1.00 39.03 103 SER A O 1
ATOM 817 N N . SER A 1 104 ? 24.190 3.720 -14.554 1.00 35.41 104 SER A N 1
ATOM 818 C CA . SER A 1 104 ? 25.032 3.326 -15.665 1.00 35.41 104 SER A CA 1
ATOM 819 C C . SER A 1 104 ? 26.433 3.214 -15.078 1.00 35.41 104 SER A C 1
ATOM 821 O O . SER A 1 104 ? 27.101 4.227 -14.864 1.00 35.41 104 SER A O 1
ATOM 823 N N . GLU A 1 105 ? 26.835 1.998 -14.728 1.00 35.62 105 GLU A N 1
ATOM 824 C CA . GLU A 1 105 ? 28.254 1.693 -14.643 1.00 35.62 105 GLU A CA 1
ATOM 825 C C . GLU A 1 105 ? 28.841 1.936 -16.041 1.00 35.62 105 GLU A C 1
ATOM 827 O O . GLU A 1 105 ? 28.470 1.275 -17.014 1.00 35.62 105 GLU A O 1
ATOM 832 N N . LEU A 1 106 ? 29.676 2.971 -16.127 1.00 36.19 106 LEU A N 1
ATOM 833 C CA . LEU A 1 106 ? 30.766 3.094 -17.089 1.00 36.19 106 LEU A CA 1
ATOM 834 C C . LEU A 1 106 ? 32.056 2.760 -16.343 1.00 36.19 106 LEU A C 1
ATOM 836 O O . LEU A 1 106 ? 32.188 3.244 -15.193 1.00 36.19 106 LEU A O 1
#

Organism: Exophiala mesophila (NCBI:txid212818)

Secondary structure (DSSP, 8-state):
-PPP--HHHHHHHHHHHTTPPPP-HHHHHHHHS-TTPPPPPHHHHHHHHHHHHHH---SSS-SS--HHHHHHHHHHHHHHHHHHH-PPPPHHHHHHHH--------

Sequence (106 aa):
MREPFDATSSMREEYAQNGLPPPDEDDARDQCLRASMAAPDLATVKVFLRFYASTSQPLFDAVSPTTDSLQTIAEWFFAGFTNVTGTEIENKERSELYYVRVSSEL